Protein AF-A0A2N1U1K3-F1 (afdb_monomer_lite)

Secondary structure (DSSP, 8-state):
----EEETTEEEPPP--SSHHHHHHHHHHTHHHHH-TTEEEEESTTT-SS--BTTB--SEEEEE-SSSSS-EEEEE----TTS-IIIIIHHHHHHHHHHHHHSTT-------

Structure (mmCIF, N/CA/C/O backbone):
data_AF-A0A2N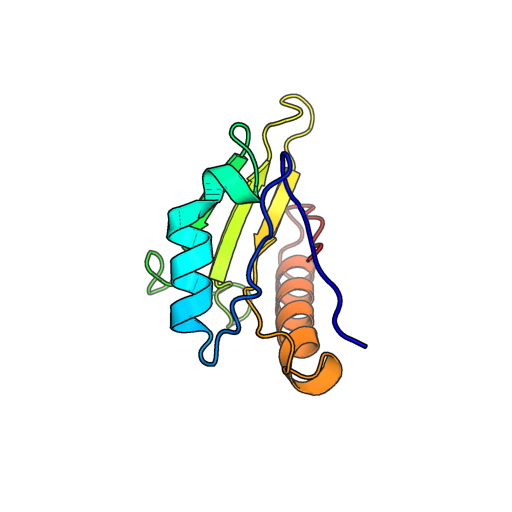1U1K3-F1
#
_entry.id   AF-A0A2N1U1K3-F1
#
loop_
_atom_site.group_PDB
_atom_site.id
_atom_site.type_symbol
_atom_site.label_atom_id
_atom_site.label_alt_id
_atom_site.label_comp_id
_atom_site.label_asym_id
_atom_site.label_entity_id
_atom_site.label_seq_id
_atom_site.pdbx_PDB_ins_code
_atom_site.Cartn_x
_atom_site.Cartn_y
_atom_site.Cartn_z
_atom_site.occupancy
_atom_site.B_iso_or_equiv
_atom_site.auth_seq_id
_atom_site.auth_comp_id
_atom_site.auth_asym_id
_atom_site.auth_atom_id
_atom_site.pdbx_PDB_model_num
ATOM 1 N N . MET A 1 1 ? -12.907 16.071 20.715 1.00 50.81 1 MET A N 1
ATOM 2 C CA . MET A 1 1 ? -13.617 16.637 19.550 1.00 50.81 1 MET A CA 1
ATOM 3 C C . MET A 1 1 ? -13.860 15.475 18.605 1.00 50.81 1 MET A C 1
ATOM 5 O O . MET A 1 1 ? -12.886 14.847 18.217 1.00 50.81 1 MET A O 1
ATOM 9 N N . THR A 1 2 ? -15.111 15.096 18.350 1.00 62.06 2 THR A N 1
ATOM 10 C CA . THR A 1 2 ? -15.419 13.922 17.517 1.00 62.06 2 THR A CA 1
ATOM 11 C C . THR A 1 2 ? -15.549 14.385 16.073 1.00 62.06 2 THR A C 1
ATOM 13 O O . THR A 1 2 ? -16.468 15.137 15.754 1.00 62.06 2 THR A O 1
ATOM 16 N N . ILE A 1 3 ? -14.608 13.997 15.214 1.00 75.56 3 ILE A N 1
ATOM 17 C CA . ILE A 1 3 ? -14.691 14.276 13.777 1.00 75.56 3 ILE A CA 1
ATOM 18 C C . ILE A 1 3 ? -15.732 13.318 13.195 1.00 75.56 3 ILE A C 1
ATOM 20 O O . ILE A 1 3 ? -15.660 12.115 13.423 1.00 75.56 3 ILE A O 1
ATOM 24 N N . SER A 1 4 ? -16.724 13.857 12.490 1.00 84.69 4 SER A N 1
ATOM 25 C CA . SER A 1 4 ? -17.727 13.067 11.770 1.00 84.69 4 SER A CA 1
ATOM 26 C C . SER A 1 4 ? -17.509 13.244 10.277 1.00 84.69 4 SER A C 1
ATOM 28 O O . SER A 1 4 ? -17.496 14.374 9.790 1.00 84.69 4 SER A O 1
ATOM 30 N N . ILE A 1 5 ? -17.339 12.134 9.565 1.00 87.56 5 ILE A N 1
ATOM 31 C CA . ILE A 1 5 ? -17.193 12.114 8.109 1.00 87.56 5 ILE A CA 1
ATOM 32 C C . ILE A 1 5 ? -18.547 11.730 7.516 1.00 87.56 5 ILE A C 1
ATOM 34 O O . ILE A 1 5 ? -19.188 10.798 7.998 1.00 87.56 5 ILE A O 1
ATOM 38 N N . PHE A 1 6 ? -18.991 12.458 6.492 1.00 90.06 6 PHE A N 1
ATOM 39 C CA . PHE A 1 6 ? -20.211 12.147 5.752 1.00 90.06 6 PHE A CA 1
ATOM 40 C C . PHE A 1 6 ? -19.883 11.924 4.279 1.00 90.06 6 PHE A C 1
ATOM 42 O O . PHE A 1 6 ? -19.206 12.747 3.666 1.00 90.06 6 PHE A O 1
ATOM 49 N N . LEU A 1 7 ? -20.399 10.842 3.708 1.00 87.06 7 LEU A N 1
ATOM 50 C CA . LEU A 1 7 ? -20.203 10.458 2.313 1.00 87.06 7 LEU A CA 1
ATOM 51 C C . LEU A 1 7 ? -21.587 10.237 1.701 1.00 87.06 7 LEU A C 1
ATOM 53 O O . LEU A 1 7 ? -22.385 9.458 2.218 1.00 87.06 7 LEU A O 1
ATOM 57 N N . ASN A 1 8 ? -21.925 11.007 0.663 1.00 91.25 8 ASN A N 1
ATOM 58 C CA . ASN A 1 8 ? -23.264 11.027 0.049 1.00 91.25 8 ASN A CA 1
ATOM 59 C C . ASN A 1 8 ? -24.416 11.238 1.057 1.00 91.25 8 ASN A C 1
ATOM 61 O O . ASN A 1 8 ? -25.490 10.655 0.932 1.00 91.25 8 ASN A O 1
ATOM 65 N N . GLY A 1 9 ? -24.184 12.060 2.086 1.00 89.75 9 GLY A N 1
ATOM 66 C CA . GLY A 1 9 ? -25.164 12.339 3.142 1.00 89.75 9 GLY A CA 1
ATOM 67 C C . GLY A 1 9 ? -25.289 11.248 4.213 1.00 89.75 9 GLY A C 1
ATOM 68 O O . GLY A 1 9 ? -26.056 11.422 5.157 1.00 89.75 9 GLY A O 1
ATOM 69 N N . GLN A 1 10 ? -24.525 10.157 4.116 1.00 89.81 10 GLN A N 1
ATOM 70 C CA . GLN A 1 10 ? -24.468 9.103 5.128 1.00 89.81 10 GLN A CA 1
ATOM 71 C C . GLN A 1 10 ? -23.257 9.294 6.038 1.00 89.81 10 GLN A C 1
ATOM 73 O O . GLN A 1 10 ? -22.171 9.622 5.570 1.00 89.81 10 GLN A O 1
ATO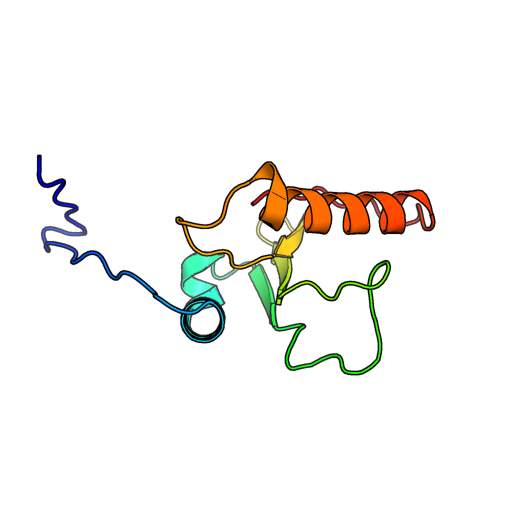M 78 N N . ASN A 1 11 ? -23.440 9.104 7.344 1.00 90.06 11 ASN A N 1
ATOM 79 C CA . ASN A 1 11 ? -22.348 9.181 8.310 1.00 90.06 11 ASN A CA 1
ATOM 80 C C . ASN A 1 11 ? -21.453 7.938 8.195 1.00 90.06 11 ASN A C 1
ATOM 82 O O . ASN A 1 11 ? -21.948 6.812 8.228 1.00 90.06 11 ASN A O 1
ATOM 86 N N . CYS A 1 12 ? -20.147 8.149 8.085 1.00 89.81 12 CYS A N 1
ATOM 87 C CA . CYS A 1 12 ? -19.155 7.087 8.068 1.00 89.81 12 CYS A CA 1
ATOM 88 C C . CYS A 1 12 ? -18.677 6.789 9.487 1.00 89.81 12 CYS A C 1
ATOM 90 O O . CYS A 1 12 ? -18.272 7.688 10.226 1.00 89.81 12 CYS A O 1
ATOM 92 N N . GLN A 1 13 ? -18.653 5.506 9.835 1.00 86.75 13 GLN A N 1
ATOM 93 C CA . GLN A 1 13 ? -18.036 5.043 11.069 1.00 86.75 13 GLN A CA 1
ATOM 94 C C . GLN A 1 13 ? -16.548 4.794 10.845 1.00 86.75 13 GLN A C 1
ATOM 96 O O . GLN A 1 13 ? -16.155 4.140 9.880 1.00 86.75 13 GLN A O 1
ATOM 101 N N . GLN A 1 14 ? -15.722 5.302 11.757 1.00 84.94 14 GLN A N 1
ATOM 102 C CA . GLN A 1 14 ? -14.307 4.967 11.771 1.00 84.94 14 GLN A CA 1
ATOM 103 C C . GLN A 1 14 ? -14.139 3.503 12.184 1.00 84.94 14 GLN A C 1
ATOM 105 O O . GLN A 1 14 ? -14.633 3.086 13.233 1.00 84.94 14 GLN A O 1
ATOM 110 N N . VAL A 1 15 ? -13.397 2.746 11.381 1.00 87.44 15 VAL A N 1
ATOM 111 C CA . VAL A 1 15 ? -12.947 1.396 11.721 1.00 87.44 15 VAL A CA 1
ATOM 112 C C . VAL A 1 15 ? -11.489 1.485 12.157 1.00 87.44 15 VAL A C 1
ATOM 114 O O . VAL A 1 15 ? -10.670 2.085 11.465 1.00 87.44 15 VAL A O 1
ATOM 117 N N . ILE A 1 16 ? -11.173 0.919 13.321 1.00 88.62 16 ILE A N 1
ATOM 118 C CA . ILE A 1 16 ? -9.806 0.849 13.845 1.00 88.62 16 ILE A CA 1
ATOM 119 C C . ILE A 1 16 ? -9.364 -0.611 13.804 1.00 88.62 16 ILE A C 1
ATOM 121 O O . ILE A 1 16 ? -10.001 -1.473 14.411 1.00 88.62 16 ILE A O 1
ATOM 125 N N . TYR A 1 17 ? -8.265 -0.874 13.103 1.00 91.56 17 TYR A N 1
ATOM 126 C CA . TYR A 1 17 ? -7.637 -2.188 13.050 1.00 91.56 17 TYR A CA 1
ATOM 127 C C . TYR A 1 17 ? -6.586 -2.320 14.156 1.00 91.56 17 TYR A C 1
ATOM 129 O O . TYR A 1 17 ? -5.829 -1.391 14.421 1.00 91.56 17 TYR A O 1
ATOM 137 N N . ASN A 1 18 ? -6.553 -3.486 14.808 1.00 90.38 18 ASN A N 1
ATOM 138 C CA . ASN A 1 18 ? -5.586 -3.803 15.870 1.00 90.38 18 ASN A CA 1
ATOM 139 C C . ASN A 1 18 ? -4.436 -4.702 15.388 1.00 90.38 18 ASN A C 1
ATOM 141 O O . ASN A 1 18 ? -3.508 -4.957 16.148 1.00 90.38 18 ASN A O 1
ATOM 145 N N . LYS A 1 19 ? -4.547 -5.257 14.176 1.00 91.94 19 LYS A N 1
ATOM 146 C CA . LYS A 1 19 ? -3.577 -6.174 13.571 1.00 91.94 19 LYS A CA 1
ATOM 147 C C . LYS A 1 19 ? -3.415 -5.832 12.098 1.00 91.94 19 LYS A C 1
ATOM 149 O O . LYS A 1 19 ? -4.429 -5.588 11.442 1.00 91.94 19 LYS A O 1
ATOM 154 N N . GLU A 1 20 ? -2.181 -5.887 11.616 1.00 89.75 20 GLU A N 1
ATOM 155 C CA . GLU A 1 20 ? -1.833 -5.635 10.214 1.00 89.75 20 GLU A CA 1
ATOM 156 C C . GLU A 1 20 ? -2.484 -6.650 9.286 1.00 89.75 20 GLU A C 1
ATOM 158 O O . GLU A 1 20 ? -3.234 -6.225 8.423 1.00 89.75 20 GLU A O 1
ATOM 163 N N . ASP A 1 21 ? -2.406 -7.956 9.568 1.00 91.50 21 ASP A N 1
ATOM 164 C CA . ASP A 1 21 ? -3.042 -8.995 8.736 1.00 91.50 21 ASP A CA 1
ATOM 165 C C . ASP A 1 21 ? -4.527 -8.717 8.410 1.00 91.50 21 ASP A C 1
ATOM 167 O O . ASP A 1 21 ? -5.021 -9.007 7.320 1.00 91.50 21 ASP A O 1
ATOM 171 N N . ALA A 1 22 ? -5.278 -8.162 9.371 1.00 92.62 22 ALA A N 1
ATOM 172 C CA . ALA A 1 22 ? -6.687 -7.830 9.166 1.00 92.62 22 ALA A CA 1
ATOM 173 C C . ALA A 1 22 ? -6.865 -6.590 8.278 1.00 92.62 22 ALA A C 1
ATOM 175 O O . ALA A 1 22 ? -7.834 -6.512 7.521 1.00 92.62 22 ALA A O 1
ATOM 176 N N . PHE A 1 23 ? -5.951 -5.627 8.387 1.00 94.00 23 PHE A N 1
ATOM 177 C CA . PHE A 1 23 ? -5.950 -4.420 7.576 1.00 94.00 23 PHE A CA 1
ATOM 178 C C . PHE A 1 23 ? -5.426 -4.691 6.159 1.00 94.00 23 PHE A C 1
ATOM 180 O O . PHE A 1 23 ? -6.075 -4.295 5.196 1.00 94.00 23 PHE A O 1
ATOM 187 N N . GLU A 1 24 ? -4.348 -5.462 6.023 1.00 93.25 24 GLU A N 1
ATOM 188 C CA . GLU A 1 24 ? -3.837 -6.002 4.759 1.00 93.25 24 GLU A CA 1
ATOM 189 C C . GLU A 1 24 ? -4.945 -6.723 3.995 1.00 93.25 24 GLU A C 1
ATOM 191 O O . GLU A 1 24 ? -5.238 -6.384 2.848 1.00 93.25 24 GLU A O 1
ATOM 196 N N . LYS A 1 25 ? -5.652 -7.649 4.656 1.00 93.75 25 LYS A N 1
ATOM 197 C CA . LYS A 1 25 ? -6.780 -8.349 4.039 1.00 93.75 25 LYS A CA 1
ATOM 198 C C . LYS A 1 25 ? -7.863 -7.385 3.545 1.00 93.75 25 LYS A C 1
ATOM 200 O O . LYS A 1 25 ? -8.403 -7.585 2.460 1.00 93.75 25 LYS A O 1
ATOM 205 N N . PHE A 1 26 ? -8.186 -6.350 4.321 1.00 95.12 26 PHE A N 1
ATOM 206 C CA . PHE A 1 26 ? -9.142 -5.330 3.893 1.00 95.12 26 PHE A CA 1
ATOM 207 C C . PHE A 1 26 ? -8.656 -4.581 2.644 1.00 95.12 26 PHE A C 1
ATOM 209 O O . PHE A 1 26 ? -9.457 -4.361 1.735 1.00 95.12 26 PHE A O 1
ATOM 216 N N . VAL A 1 27 ? -7.370 -4.224 2.572 1.00 95.00 27 VAL A N 1
ATOM 217 C CA . VAL A 1 27 ? -6.782 -3.569 1.394 1.00 95.00 27 VAL A CA 1
ATOM 218 C C . VAL A 1 27 ? -6.863 -4.479 0.172 1.00 95.00 27 VAL A C 1
ATOM 220 O O . VAL A 1 27 ? -7.347 -4.037 -0.866 1.00 95.00 27 VAL A O 1
ATOM 223 N N . VAL A 1 28 ? -6.487 -5.755 0.301 1.00 94.69 28 VAL A N 1
ATOM 224 C CA . VAL A 1 28 ? -6.569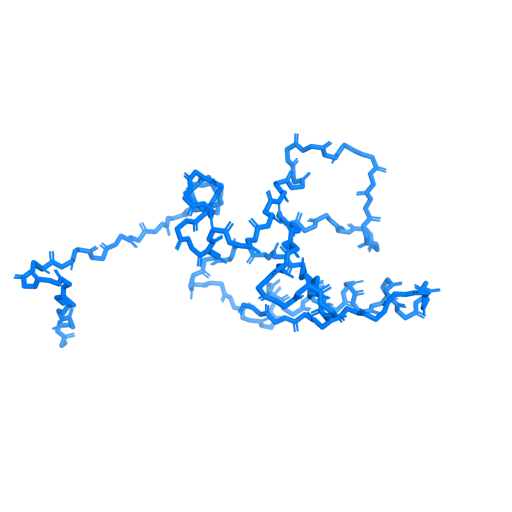 -6.749 -0.784 1.00 94.69 28 VAL A CA 1
ATOM 225 C C . VAL A 1 28 ? -8.008 -6.899 -1.285 1.00 94.69 28 VAL A C 1
ATOM 227 O O . VAL A 1 28 ? -8.260 -6.792 -2.485 1.00 94.69 28 VAL A O 1
ATOM 230 N N . ASP A 1 29 ? -8.963 -7.100 -0.373 1.00 95.75 29 ASP A N 1
ATOM 231 C CA . ASP A 1 29 ? -10.374 -7.328 -0.711 1.00 95.75 29 ASP A CA 1
ATOM 232 C C . ASP A 1 29 ? -11.031 -6.098 -1.375 1.00 95.75 29 ASP A C 1
ATOM 234 O O . ASP A 1 29 ? -12.047 -6.238 -2.056 1.00 95.75 29 ASP A O 1
ATOM 238 N N . ASN A 1 30 ? -10.468 -4.897 -1.189 1.00 96.00 30 ASN A N 1
ATOM 239 C CA . ASN A 1 30 ? -11.015 -3.630 -1.689 1.00 96.00 30 ASN A CA 1
ATOM 240 C C . ASN A 1 30 ? -10.049 -2.881 -2.623 1.00 96.00 30 ASN A C 1
ATOM 242 O O . ASN A 1 30 ? -10.239 -1.688 -2.872 1.00 96.00 30 ASN A O 1
ATOM 246 N N . ALA A 1 31 ? -9.028 -3.558 -3.154 1.00 95.00 31 ALA A N 1
ATOM 247 C CA . ALA A 1 31 ? -7.919 -2.920 -3.860 1.00 95.00 31 ALA A CA 1
ATOM 248 C C . ALA A 1 31 ? -8.374 -2.057 -5.048 1.00 95.00 31 ALA A C 1
ATOM 250 O O . ALA A 1 31 ? -7.896 -0.940 -5.215 1.00 95.00 31 ALA A O 1
ATOM 251 N N . GLU A 1 32 ? -9.355 -2.520 -5.828 1.00 94.44 32 GLU A N 1
ATOM 252 C CA . GLU A 1 32 ? -9.915 -1.763 -6.958 1.00 94.44 32 GLU A CA 1
ATOM 253 C C . GLU A 1 32 ? -10.591 -0.455 -6.510 1.00 94.44 32 GLU A C 1
ATOM 255 O O . GLU A 1 32 ? -10.498 0.566 -7.185 1.00 94.44 32 GLU A O 1
ATOM 260 N N . THR A 1 33 ? -11.243 -0.456 -5.343 1.00 94.19 33 THR A N 1
ATOM 261 C CA . THR A 1 33 ? -11.876 0.753 -4.789 1.00 94.19 33 THR A CA 1
ATOM 262 C C . THR A 1 33 ? -10.837 1.727 -4.238 1.00 94.19 33 THR A C 1
ATOM 264 O O . THR A 1 33 ? -11.006 2.936 -4.368 1.00 94.19 33 THR A O 1
ATOM 267 N N . ILE A 1 34 ? -9.770 1.209 -3.624 1.00 94.88 34 ILE A N 1
ATOM 268 C CA . ILE A 1 34 ? -8.718 2.014 -2.992 1.00 94.88 34 ILE A CA 1
ATOM 269 C C . ILE A 1 34 ? -7.801 2.641 -4.048 1.00 94.88 34 ILE A C 1
ATOM 271 O O . ILE A 1 34 ? -7.539 3.840 -3.999 1.00 94.88 34 ILE A O 1
ATOM 275 N N . PHE A 1 35 ? -7.333 1.842 -5.008 1.00 95.06 35 PHE A N 1
ATOM 276 C CA . PHE A 1 35 ? -6.327 2.249 -5.994 1.00 95.06 35 PHE A CA 1
ATOM 277 C C . PHE A 1 35 ? -6.911 2.598 -7.369 1.00 95.06 35 PHE A C 1
ATOM 279 O O . PHE A 1 35 ? -6.183 3.041 -8.259 1.00 95.06 35 PHE A O 1
ATOM 286 N N . GLY A 1 36 ? -8.218 2.412 -7.551 1.00 94.25 36 GLY A N 1
ATOM 287 C CA . GLY A 1 36 ? -8.930 2.686 -8.792 1.00 94.25 36 GLY A CA 1
ATOM 288 C C . GLY A 1 36 ? -8.941 1.515 -9.778 1.00 94.25 36 GLY A C 1
ATOM 289 O O . GLY A 1 36 ? -8.104 0.615 -9.751 1.00 94.25 36 GLY A O 1
ATOM 290 N N . THR A 1 37 ? -9.896 1.566 -10.706 1.00 95.62 37 THR A N 1
ATOM 291 C CA . THR A 1 37 ? -10.142 0.522 -11.719 1.00 95.62 37 THR A CA 1
ATOM 292 C C . THR A 1 37 ? -9.041 0.407 -12.769 1.00 95.62 37 THR A C 1
ATOM 294 O O . THR A 1 37 ? -8.939 -0.606 -13.454 1.00 95.62 37 THR A O 1
ATOM 297 N N . ASN A 1 38 ? -8.229 1.454 -12.920 1.00 96.44 38 ASN A N 1
ATOM 298 C CA . ASN A 1 38 ? -7.129 1.503 -13.881 1.00 96.44 38 ASN A CA 1
ATOM 299 C C . ASN A 1 38 ? -5.806 1.070 -13.241 1.00 96.44 38 ASN A C 1
ATOM 301 O O . ASN A 1 38 ? -4.746 1.420 -13.744 1.00 96.44 38 ASN A O 1
ATOM 305 N N . SER A 1 39 ? -5.860 0.325 -12.141 1.00 95.75 39 SER A N 1
ATOM 306 C CA . SER A 1 39 ? -4.681 -0.136 -11.423 1.00 95.75 39 SER A CA 1
ATOM 307 C C . SER A 1 39 ? -4.731 -1.648 -11.229 1.00 95.75 39 SER A C 1
ATOM 309 O O . SER A 1 39 ? -5.791 -2.234 -11.021 1.00 95.75 39 SER A O 1
ATOM 311 N N . ILE A 1 40 ? -3.568 -2.293 -11.278 1.00 95.12 40 ILE A N 1
ATOM 312 C CA . ILE A 1 40 ? -3.406 -3.715 -10.980 1.00 95.12 40 ILE A CA 1
ATOM 313 C C . ILE A 1 40 ? -2.659 -3.820 -9.658 1.00 95.12 40 ILE A C 1
ATOM 315 O O . ILE A 1 40 ? -1.467 -3.522 -9.593 1.00 95.12 40 ILE A O 1
ATOM 3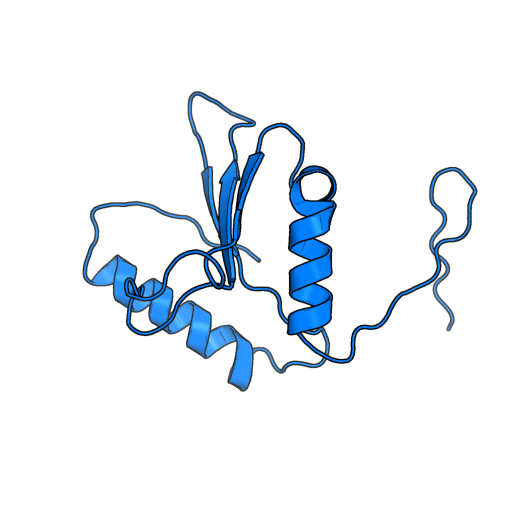19 N N . TYR A 1 41 ? -3.359 -4.252 -8.614 1.00 94.81 41 TYR A N 1
ATOM 320 C CA . TYR A 1 41 ? -2.758 -4.563 -7.323 1.00 94.81 41 TYR A CA 1
ATOM 321 C C . TYR A 1 41 ? -2.451 -6.058 -7.229 1.00 94.81 41 TYR A C 1
ATOM 323 O O . TYR A 1 41 ? -3.295 -6.904 -7.540 1.00 94.81 41 TYR A O 1
ATOM 331 N N . VAL A 1 42 ? -1.240 -6.389 -6.793 1.00 92.25 42 VAL A N 1
ATOM 332 C CA . VAL A 1 42 ? -0.795 -7.761 -6.575 1.00 92.25 42 VAL A CA 1
ATOM 333 C C . VAL A 1 42 ? -0.349 -7.913 -5.128 1.00 92.25 42 VAL A C 1
ATOM 335 O O . VAL A 1 42 ? 0.665 -7.356 -4.721 1.00 92.25 42 VAL A O 1
ATOM 338 N N . ASP A 1 43 ? -1.099 -8.718 -4.384 1.00 91.38 43 ASP A N 1
ATOM 339 C CA . ASP A 1 43 ? -0.740 -9.208 -3.054 1.00 91.38 43 ASP A CA 1
ATOM 340 C C . ASP A 1 43 ? 0.524 -10.079 -3.148 1.00 91.38 43 ASP A C 1
ATOM 342 O O . ASP A 1 43 ? 0.503 -11.165 -3.740 1.00 91.38 43 ASP A O 1
ATOM 346 N N . MET A 1 44 ? 1.645 -9.566 -2.639 1.00 85.44 44 MET A N 1
ATOM 347 C CA . MET A 1 44 ? 2.957 -10.209 -2.743 1.00 85.44 44 MET A CA 1
ATOM 348 C C . MET A 1 44 ? 3.174 -11.229 -1.632 1.00 85.44 44 MET A C 1
ATOM 350 O O . MET A 1 44 ? 3.676 -12.326 -1.901 1.00 85.44 44 MET A O 1
ATOM 354 N N . LYS A 1 45 ? 2.750 -10.893 -0.412 1.00 75.31 45 LYS A N 1
ATOM 355 C CA . LYS A 1 45 ? 2.942 -11.698 0.799 1.00 75.31 45 LYS A CA 1
ATOM 356 C C . LYS A 1 45 ? 2.326 -13.091 0.672 1.00 75.31 45 LYS A C 1
ATOM 358 O O . LYS A 1 45 ? 2.908 -14.068 1.138 1.00 75.31 45 LYS A O 1
ATOM 363 N N . HIS A 1 46 ? 1.201 -13.210 -0.035 1.00 66.81 46 HIS A N 1
ATOM 364 C CA . HIS A 1 46 ? 0.535 -14.494 -0.270 1.00 66.81 46 HIS A CA 1
ATOM 365 C C . HIS A 1 46 ? 0.936 -15.210 -1.571 1.00 66.81 46 HIS A C 1
ATOM 367 O O . HIS A 1 46 ? 0.515 -16.348 -1.790 1.00 66.81 46 HIS A O 1
ATOM 373 N N . LYS A 1 47 ? 1.722 -14.578 -2.455 1.00 62.97 47 LYS A N 1
ATOM 374 C CA . LYS A 1 47 ? 2.058 -15.129 -3.785 1.00 62.97 47 LYS A CA 1
ATOM 375 C C . LYS A 1 47 ? 3.534 -15.461 -3.981 1.00 62.97 47 LYS A C 1
ATOM 377 O O . LYS A 1 47 ? 3.853 -16.199 -4.914 1.00 62.97 47 LYS A O 1
ATOM 382 N N . ILE A 1 48 ? 4.431 -14.935 -3.149 1.00 62.06 48 ILE A N 1
ATOM 383 C CA . ILE A 1 48 ? 5.875 -15.083 -3.329 1.00 62.06 48 ILE A CA 1
ATOM 384 C C . ILE A 1 48 ? 6.509 -15.718 -2.088 1.00 62.06 48 ILE A C 1
ATOM 386 O O . ILE A 1 48 ? 6.718 -15.059 -1.080 1.00 62.06 48 ILE A O 1
ATOM 390 N N . GLU A 1 49 ? 6.888 -16.994 -2.189 1.00 54.88 49 GLU A N 1
ATOM 391 C CA . GLU A 1 49 ? 7.599 -17.696 -1.106 1.00 54.88 49 GLU A CA 1
ATOM 392 C C . GLU A 1 49 ? 9.130 -17.500 -1.164 1.00 54.88 49 GLU A C 1
ATOM 394 O O . GLU A 1 49 ? 9.801 -17.658 -0.151 1.00 54.88 49 GLU A O 1
ATOM 399 N N . ASN A 1 50 ? 9.702 -17.142 -2.329 1.00 54.06 50 ASN A N 1
ATOM 400 C CA . ASN A 1 50 ? 11.156 -17.240 -2.576 1.00 54.06 50 ASN A CA 1
ATOM 401 C C . ASN A 1 50 ? 11.832 -16.005 -3.210 1.00 54.06 50 ASN A C 1
ATOM 403 O O . ASN A 1 50 ? 13.033 -16.052 -3.481 1.00 54.06 50 ASN A O 1
ATOM 407 N N . SER A 1 51 ? 11.117 -14.902 -3.448 1.00 56.53 51 SER A N 1
ATOM 408 C CA . SER A 1 51 ? 11.702 -13.665 -4.003 1.00 56.53 51 SER A CA 1
ATOM 409 C C . SER A 1 51 ? 11.602 -12.544 -2.976 1.00 56.53 51 SER A C 1
ATOM 411 O O . SER A 1 51 ? 10.512 -12.048 -2.721 1.00 56.53 51 SER A O 1
ATOM 413 N N . SER A 1 52 ? 12.731 -12.139 -2.393 1.00 61.62 52 SER A N 1
ATOM 414 C CA . SER A 1 52 ? 12.805 -10.964 -1.518 1.00 61.62 52 SER A CA 1
ATOM 415 C C . SER A 1 52 ? 13.503 -9.804 -2.228 1.00 61.62 52 SER A C 1
ATOM 417 O O . SER A 1 52 ? 14.485 -9.992 -2.949 1.00 61.62 52 SER A O 1
ATOM 419 N N . LEU A 1 53 ? 12.992 -8.591 -2.023 1.00 63.09 53 LEU A N 1
ATOM 420 C CA . LEU A 1 53 ? 13.589 -7.345 -2.494 1.00 63.09 53 LEU A CA 1
ATOM 421 C C . LEU A 1 53 ? 14.494 -6.823 -1.375 1.00 63.09 53 LEU A C 1
ATOM 423 O O . LEU A 1 53 ? 14.041 -6.188 -0.429 1.00 63.09 53 LEU A O 1
ATOM 427 N N . GLY A 1 54 ? 15.781 -7.174 -1.419 1.00 61.66 54 GLY A N 1
ATOM 428 C CA . GLY A 1 54 ? 16.733 -6.740 -0.385 1.00 61.66 54 GLY A CA 1
ATOM 429 C C . GLY A 1 54 ? 16.482 -7.370 0.992 1.00 61.66 54 GLY A C 1
ATOM 430 O O . GLY A 1 54 ? 16.804 -6.770 2.014 1.00 61.66 54 GLY A O 1
ATOM 431 N N . GLY A 1 55 ? 15.905 -8.577 1.036 1.00 69.62 55 GLY A N 1
ATOM 432 C CA . GLY A 1 55 ? 15.622 -9.293 2.286 1.00 69.62 55 GLY A CA 1
ATOM 433 C C . GLY A 1 55 ? 14.292 -8.932 2.958 1.00 69.62 55 GLY A C 1
ATOM 434 O O . GLY A 1 55 ? 14.011 -9.460 4.031 1.00 69.62 55 GLY A O 1
ATOM 435 N N . THR A 1 56 ? 13.470 -8.087 2.331 1.00 74.31 56 THR A N 1
ATOM 436 C CA . THR A 1 56 ? 12.074 -7.829 2.717 1.00 74.31 56 THR A CA 1
ATOM 437 C C . THR A 1 56 ? 11.162 -8.082 1.511 1.00 74.31 56 THR A C 1
ATOM 439 O O . THR A 1 56 ? 11.567 -7.910 0.361 1.00 74.31 56 THR A O 1
ATOM 442 N N . ILE A 1 57 ? 9.953 -8.575 1.766 1.00 81.12 57 ILE A N 1
ATOM 443 C CA . ILE A 1 57 ? 8.886 -8.708 0.770 1.00 81.12 57 ILE A CA 1
ATOM 444 C C . ILE A 1 57 ? 7.870 -7.624 1.135 1.00 81.12 57 ILE A C 1
ATOM 446 O O . ILE A 1 57 ? 7.457 -7.630 2.292 1.00 81.12 57 ILE A O 1
ATOM 450 N N . PRO A 1 58 ? 7.521 -6.705 0.218 1.00 88.06 58 PRO A N 1
ATOM 451 C CA . PRO A 1 58 ? 6.464 -5.734 0.482 1.00 88.06 58 PRO A CA 1
ATOM 452 C C . PRO A 1 58 ? 5.125 -6.452 0.610 1.00 88.06 58 PRO A C 1
ATOM 454 O O . PRO A 1 58 ? 4.955 -7.526 0.025 1.00 88.06 58 PRO A O 1
ATOM 457 N N . ASP A 1 59 ? 4.150 -5.854 1.284 1.00 89.81 59 ASP A N 1
ATOM 458 C CA . ASP A 1 59 ? 2.803 -6.431 1.340 1.00 89.81 59 ASP A CA 1
ATOM 459 C C . ASP A 1 59 ? 2.180 -6.554 -0.062 1.00 89.81 59 ASP A C 1
ATOM 461 O O . ASP A 1 59 ? 1.571 -7.574 -0.410 1.00 89.81 59 ASP A O 1
ATOM 465 N N . GLY A 1 60 ? 2.399 -5.554 -0.923 1.00 91.44 60 GLY A N 1
ATOM 466 C CA . GLY A 1 60 ? 1.907 -5.577 -2.294 1.00 91.44 60 GLY A CA 1
ATOM 467 C C . GLY A 1 60 ? 2.716 -4.770 -3.301 1.00 91.44 60 GLY A C 1
ATOM 468 O O . GLY A 1 60 ? 3.611 -3.989 -2.982 1.00 91.44 60 GLY A O 1
ATOM 469 N N . VAL A 1 61 ? 2.361 -4.966 -4.566 1.00 91.69 61 VAL A N 1
ATOM 470 C CA . VAL A 1 61 ? 2.841 -4.181 -5.706 1.00 91.69 61 VAL A CA 1
ATOM 471 C C . VAL A 1 61 ? 1.638 -3.605 -6.435 1.00 91.69 61 VAL A C 1
ATOM 473 O O . VAL A 1 61 ? 0.658 -4.313 -6.668 1.00 91.69 61 VAL A O 1
ATOM 476 N N . LEU A 1 62 ? 1.725 -2.339 -6.834 1.00 94.56 62 LEU A N 1
ATOM 477 C CA . LEU A 1 62 ? 0.697 -1.664 -7.617 1.00 94.56 62 LEU A CA 1
ATOM 478 C C . LEU A 1 62 ? 1.270 -1.216 -8.959 1.00 94.56 62 LEU A C 1
ATOM 480 O O . LEU A 1 62 ? 2.309 -0.561 -9.011 1.00 94.56 62 LEU A O 1
ATOM 484 N N . ILE A 1 63 ? 0.566 -1.533 -10.041 1.00 94.88 63 ILE A N 1
ATOM 485 C CA . ILE A 1 63 ? 0.816 -0.971 -11.368 1.00 94.88 63 ILE A CA 1
ATOM 486 C C . ILE A 1 63 ? -0.354 -0.048 -11.688 1.00 94.88 63 ILE A C 1
ATOM 488 O O . ILE A 1 63 ? -1.464 -0.528 -11.912 1.00 94.88 63 ILE A O 1
ATOM 492 N N . ASN A 1 64 ? -0.118 1.259 -11.698 1.00 93.44 64 ASN A N 1
ATOM 493 C CA . ASN A 1 64 ? -1.112 2.244 -12.103 1.00 93.44 64 ASN A CA 1
ATOM 494 C C . ASN A 1 64 ? -1.027 2.457 -13.619 1.00 93.44 64 ASN A C 1
ATOM 496 O O . ASN A 1 64 ? 0.019 2.814 -14.159 1.00 93.44 64 ASN A O 1
ATOM 500 N N . LEU A 1 65 ? -2.147 2.226 -14.297 1.00 95.56 65 LEU A N 1
ATOM 501 C CA . LEU A 1 65 ? -2.314 2.320 -15.747 1.00 95.56 65 LEU A CA 1
ATOM 502 C C . LEU A 1 65 ? -3.269 3.460 -16.130 1.00 95.56 65 LEU A C 1
ATOM 504 O O . LEU A 1 65 ? -3.826 3.460 -17.228 1.00 95.56 65 LEU A O 1
ATOM 508 N N . ALA A 1 66 ? -3.495 4.425 -15.231 1.00 93.81 66 ALA A N 1
ATOM 509 C CA . ALA A 1 66 ? -4.301 5.606 -15.526 1.00 93.81 66 ALA A CA 1
ATOM 510 C C . ALA A 1 66 ? -3.725 6.438 -16.690 1.00 93.81 66 ALA A C 1
ATOM 512 O O . ALA A 1 66 ? -4.501 6.980 -17.479 1.00 93.81 66 ALA A O 1
ATOM 513 N N . ASP A 1 67 ? -2.395 6.488 -16.824 1.00 94.69 67 ASP A N 1
ATOM 514 C CA . ASP A 1 67 ? -1.685 6.938 -18.025 1.00 94.69 67 ASP A CA 1
ATOM 515 C C . ASP A 1 67 ? -0.941 5.746 -18.649 1.00 94.69 67 ASP A C 1
ATOM 517 O O . ASP A 1 67 ? 0.015 5.222 -18.081 1.00 94.69 67 ASP A O 1
ATOM 521 N N . LEU A 1 68 ? -1.392 5.299 -19.823 1.00 92.38 68 LEU A N 1
ATOM 522 C CA . LEU A 1 68 ? -0.800 4.154 -20.520 1.00 92.38 68 LEU A CA 1
ATOM 523 C C . LEU A 1 68 ? 0.555 4.472 -21.162 1.00 92.38 68 LEU A C 1
ATOM 525 O O . LEU A 1 68 ? 1.332 3.549 -21.405 1.00 92.38 68 LEU A O 1
ATOM 529 N N . GLU A 1 69 ? 0.843 5.746 -21.435 1.00 95.12 69 GLU A N 1
ATOM 530 C CA . GLU A 1 69 ? 2.132 6.162 -21.995 1.00 95.12 69 GLU A CA 1
ATOM 531 C C . GLU A 1 69 ? 3.205 6.245 -20.900 1.00 95.12 69 GLU A C 1
ATOM 533 O O . GLU A 1 69 ? 4.388 6.035 -21.171 1.00 95.12 69 GLU A O 1
ATOM 538 N N . ASN A 1 70 ? 2.790 6.506 -19.655 1.00 91.62 70 ASN A N 1
ATOM 539 C CA . ASN A 1 70 ? 3.664 6.610 -18.487 1.00 91.62 70 ASN A CA 1
ATOM 540 C C . ASN A 1 70 ? 3.104 5.795 -17.308 1.00 91.62 70 ASN A C 1
ATOM 542 O O . ASN A 1 70 ? 2.693 6.379 -16.304 1.00 91.62 70 ASN A O 1
ATOM 546 N N . PRO A 1 71 ? 3.074 4.454 -17.403 1.00 91.69 71 PRO A N 1
ATOM 547 C CA . PRO A 1 71 ? 2.580 3.626 -16.314 1.00 91.69 71 PRO A CA 1
ATOM 548 C C . PRO A 1 71 ? 3.466 3.787 -15.077 1.00 91.69 71 PRO A C 1
ATOM 550 O O . PRO A 1 71 ? 4.698 3.802 -15.169 1.00 91.69 71 PRO A O 1
ATOM 553 N N . GLU A 1 72 ? 2.838 3.865 -13.909 1.00 92.31 72 GLU A N 1
ATOM 554 C CA . GLU A 1 72 ? 3.538 4.025 -12.638 1.00 92.31 72 GLU A CA 1
ATOM 555 C C . GLU A 1 72 ? 3.573 2.689 -11.896 1.00 92.31 72 GLU A C 1
ATOM 557 O O . GLU A 1 72 ? 2.634 1.891 -11.939 1.00 92.31 72 GLU A O 1
ATOM 562 N N . PHE A 1 73 ? 4.679 2.437 -11.208 1.00 89.62 73 PHE A N 1
ATOM 563 C CA . PHE A 1 73 ? 4.871 1.243 -10.400 1.00 89.62 73 PHE A CA 1
ATOM 564 C C . PHE A 1 73 ? 5.132 1.666 -8.962 1.00 89.62 73 PHE A C 1
ATOM 566 O O . PHE A 1 73 ? 5.983 2.525 -8.729 1.00 89.62 73 PHE A O 1
ATOM 573 N N . TYR A 1 74 ? 4.462 1.016 -8.015 1.00 90.06 74 TYR A N 1
ATOM 574 C CA . TYR A 1 74 ? 4.607 1.274 -6.588 1.00 90.06 74 TYR A CA 1
ATOM 575 C C . TYR A 1 74 ? 4.826 -0.021 -5.813 1.00 90.06 74 TYR A C 1
ATOM 577 O O . TYR A 1 74 ? 4.264 -1.071 -6.134 1.00 90.06 74 TYR A O 1
ATOM 585 N N . LEU A 1 75 ? 5.618 0.090 -4.751 1.00 88.50 75 LEU A N 1
ATOM 586 C CA . LEU A 1 75 ? 5.625 -0.870 -3.655 1.00 88.50 75 LEU A CA 1
ATOM 587 C C . LEU A 1 75 ? 4.651 -0.369 -2.593 1.00 88.50 75 LEU A C 1
ATOM 589 O O . LEU A 1 75 ? 4.659 0.822 -2.282 1.00 88.50 75 LEU A O 1
ATOM 593 N N . VAL A 1 76 ? 3.825 -1.264 -2.065 1.00 91.06 76 VAL A N 1
ATOM 594 C CA . VAL A 1 76 ? 2.788 -0.942 -1.084 1.00 91.06 76 VAL A CA 1
ATOM 595 C C . VAL A 1 76 ? 3.105 -1.671 0.215 1.00 91.06 76 VAL A C 1
ATOM 597 O O . VAL A 1 76 ? 3.265 -2.889 0.191 1.00 91.06 76 VAL A O 1
ATOM 600 N N . GLU A 1 77 ? 3.141 -0.922 1.317 1.00 90.81 77 GLU A N 1
ATOM 601 C CA . GLU A 1 77 ? 3.203 -1.439 2.690 1.00 90.81 77 GLU A CA 1
ATOM 602 C C . GLU A 1 77 ? 1.960 -0.978 3.451 1.00 90.81 77 GLU A C 1
ATOM 604 O O . GLU A 1 77 ? 1.569 0.193 3.369 1.00 90.81 77 GLU A O 1
ATOM 609 N N . VAL A 1 78 ? 1.322 -1.892 4.177 1.00 91.44 78 VAL A N 1
ATOM 610 C CA . VAL A 1 78 ? 0.068 -1.646 4.891 1.00 91.44 78 VAL A CA 1
ATOM 611 C C . VAL A 1 78 ? 0.340 -1.590 6.390 1.00 91.44 78 VAL A C 1
ATOM 613 O O . VAL A 1 78 ? 0.276 -2.581 7.106 1.00 91.44 78 VAL A O 1
ATOM 616 N N . GLU A 1 79 ? 0.579 -0.381 6.886 1.00 91.06 79 GLU A N 1
ATOM 617 C CA . GLU A 1 79 ? 0.976 -0.143 8.277 1.00 91.06 79 GLU A CA 1
ATOM 618 C C . GLU A 1 79 ? -0.181 0.402 9.128 1.00 91.06 79 GLU A C 1
ATOM 620 O O . GLU A 1 79 ? -1.008 1.206 8.675 1.00 91.06 79 GLU A O 1
ATOM 625 N N . LEU A 1 80 ? -0.238 0.016 10.407 1.00 91.44 80 LEU A N 1
ATOM 626 C CA . LEU A 1 80 ? -1.202 0.596 11.345 1.00 91.44 80 LEU A CA 1
ATOM 627 C C . LEU A 1 80 ? -0.819 2.035 11.718 1.00 91.44 80 LEU A C 1
ATOM 629 O O . LEU A 1 80 ? 0.337 2.362 11.962 1.00 91.44 80 LEU A O 1
ATOM 633 N N . GLN A 1 81 ? -1.822 2.898 11.900 1.00 87.62 81 GLN A N 1
ATOM 634 C CA . GLN A 1 81 ? -1.625 4.311 12.275 1.00 87.62 81 GLN A CA 1
ATOM 635 C C . GLN A 1 81 ? -0.828 4.539 13.576 1.00 87.62 81 GLN A C 1
ATOM 637 O O . GLN A 1 81 ? -0.371 5.648 13.838 1.00 87.62 81 GLN A O 1
ATOM 642 N N . ASN A 1 82 ? -0.748 3.529 14.443 1.00 86.38 82 ASN A N 1
ATOM 643 C CA . ASN A 1 82 ? -0.047 3.598 15.721 1.00 86.38 82 ASN A CA 1
ATOM 644 C C . ASN A 1 82 ? 1.420 3.147 15.620 1.00 86.38 82 ASN A C 1
ATOM 646 O O . ASN A 1 82 ? 2.121 3.200 16.632 1.00 86.38 82 ASN A O 1
ATOM 650 N N . HIS A 1 83 ? 1.880 2.709 14.446 1.00 86.38 83 HIS A N 1
ATOM 651 C CA . HIS A 1 83 ? 3.274 2.366 14.213 1.00 86.38 83 HIS A CA 1
ATOM 652 C C . HIS A 1 83 ? 4.131 3.629 14.088 1.00 86.38 83 HIS A C 1
ATOM 654 O O . HIS A 1 83 ? 3.763 4.609 13.438 1.00 86.38 83 HIS A O 1
ATOM 660 N N . ASP A 1 84 ? 5.287 3.621 14.758 1.00 88.31 84 ASP A N 1
ATOM 661 C CA . ASP A 1 84 ? 6.230 4.736 14.695 1.00 88.31 84 ASP A CA 1
ATOM 662 C C . ASP A 1 84 ? 6.966 4.744 13.353 1.00 88.31 84 ASP A C 1
ATOM 664 O O . ASP A 1 84 ? 7.558 3.749 12.926 1.00 88.31 84 ASP A O 1
ATOM 668 N N . PHE A 1 85 ? 6.989 5.911 12.714 1.00 85.62 85 PHE A N 1
ATOM 669 C CA . PHE A 1 85 ? 7.601 6.063 11.402 1.00 85.62 85 PHE A CA 1
ATOM 670 C C . PHE A 1 85 ? 9.093 5.707 11.388 1.00 85.62 85 PHE A C 1
ATOM 672 O O . PHE A 1 85 ? 9.567 5.106 10.431 1.00 85.62 85 PHE A O 1
ATOM 679 N N . ARG A 1 86 ? 9.865 6.071 12.419 1.00 83.75 86 ARG A N 1
ATOM 680 C CA . ARG A 1 86 ? 11.322 5.873 12.412 1.00 83.75 86 ARG A CA 1
ATOM 681 C C . ARG A 1 86 ? 11.718 4.445 12.740 1.00 83.75 86 ARG A C 1
ATOM 683 O O . ARG A 1 86 ? 12.685 3.959 12.163 1.00 83.75 86 ARG A O 1
ATOM 690 N N . SER A 1 87 ? 11.038 3.805 13.687 1.00 85.19 87 SER A N 1
ATOM 691 C CA . SER A 1 87 ? 11.417 2.460 14.125 1.00 85.19 87 SER A CA 1
ATOM 692 C C . SER A 1 87 ? 10.739 1.341 13.342 1.00 85.19 87 SER A C 1
ATOM 694 O O . SER A 1 87 ? 11.288 0.242 13.332 1.00 85.19 87 SER A O 1
ATOM 696 N N . HIS A 1 88 ? 9.600 1.596 12.688 1.00 80.75 88 HIS A N 1
ATOM 697 C CA . HIS A 1 88 ? 8.861 0.570 11.940 1.00 80.75 88 HIS A CA 1
ATOM 698 C C . HIS A 1 88 ? 8.819 0.816 10.430 1.00 80.75 88 HIS A C 1
ATOM 700 O O . HIS A 1 88 ? 9.198 -0.071 9.669 1.00 80.75 88 HIS A O 1
ATOM 706 N N . ILE A 1 89 ? 8.444 2.020 9.991 1.00 84.19 89 ILE A N 1
ATOM 707 C CA . ILE A 1 89 ? 8.194 2.297 8.564 1.00 84.19 89 ILE A CA 1
ATOM 708 C C . ILE A 1 89 ? 9.507 2.550 7.803 1.00 84.19 89 ILE A C 1
ATOM 710 O O . ILE A 1 89 ? 9.794 1.928 6.781 1.00 84.19 89 ILE A O 1
ATOM 714 N N . TYR A 1 90 ? 10.353 3.443 8.321 1.00 87.12 90 TYR A N 1
ATOM 715 C CA . TYR A 1 90 ? 11.596 3.863 7.671 1.00 87.12 90 TYR A CA 1
ATOM 716 C C . TYR A 1 90 ? 12.558 2.701 7.361 1.00 87.12 90 TYR A C 1
ATOM 718 O O . TYR A 1 90 ? 13.063 2.659 6.240 1.00 87.12 90 TYR A O 1
ATOM 726 N N . PRO A 1 91 ? 12.801 1.727 8.265 1.00 87.50 91 PRO A N 1
ATOM 727 C CA . PRO A 1 91 ? 13.696 0.608 7.970 1.00 87.50 91 PRO A CA 1
ATOM 728 C C . PRO A 1 91 ? 13.232 -0.270 6.801 1.00 87.50 91 PRO A C 1
ATOM 730 O O . PRO A 1 91 ? 14.066 -0.905 6.159 1.00 87.50 91 PRO A O 1
ATOM 733 N N . GLN A 1 92 ? 11.927 -0.337 6.526 1.00 82.38 92 GLN A N 1
ATOM 734 C CA . GLN A 1 92 ? 11.394 -1.084 5.383 1.00 82.38 92 GLN A CA 1
ATOM 735 C C . GLN A 1 92 ? 11.669 -0.333 4.079 1.00 82.38 92 GLN A C 1
ATOM 737 O O . GLN A 1 92 ? 12.253 -0.890 3.151 1.00 82.38 92 GLN A O 1
ATOM 742 N N . ILE A 1 93 ? 11.373 0.969 4.065 1.00 84.69 93 ILE A N 1
ATOM 743 C CA . ILE A 1 93 ? 11.665 1.862 2.938 1.00 84.69 93 ILE A CA 1
ATOM 744 C C . ILE A 1 93 ? 13.168 1.863 2.598 1.00 84.69 93 ILE A C 1
ATOM 746 O O . ILE A 1 93 ? 13.542 1.765 1.428 1.00 84.69 93 ILE A O 1
ATOM 750 N N . ASP A 1 94 ? 14.038 1.931 3.610 1.00 86.00 94 ASP A N 1
ATOM 751 C CA . ASP A 1 94 ? 15.498 1.954 3.443 1.00 86.00 94 ASP A CA 1
ATOM 752 C C . ASP A 1 94 ? 16.018 0.687 2.737 1.00 86.00 94 ASP A C 1
ATOM 754 O O . ASP A 1 94 ? 16.810 0.772 1.797 1.00 86.00 94 ASP A O 1
ATOM 758 N N . LYS A 1 95 ? 15.485 -0.493 3.090 1.00 83.06 95 LYS A N 1
ATOM 759 C CA . LYS A 1 95 ? 15.823 -1.761 2.417 1.00 83.06 95 LYS A CA 1
ATOM 760 C C . LYS A 1 95 ? 15.434 -1.767 0.941 1.00 83.06 95 LYS A C 1
ATOM 762 O O . LYS A 1 95 ? 16.189 -2.288 0.117 1.00 83.06 95 LYS A O 1
ATOM 767 N N . PHE A 1 96 ? 14.288 -1.184 0.588 1.00 81.56 96 PHE A N 1
ATOM 768 C CA . PHE A 1 96 ? 13.897 -1.062 -0.816 1.00 81.56 96 PHE A CA 1
ATOM 769 C C . PHE A 1 96 ? 14.828 -0.124 -1.577 1.00 81.56 96 PHE A C 1
ATOM 771 O O . PHE A 1 96 ? 15.278 -0.474 -2.671 1.00 81.56 96 PHE A O 1
ATOM 778 N N . PHE A 1 97 ? 15.182 1.029 -1.000 1.00 83.19 97 PHE A N 1
ATOM 779 C CA . PHE A 1 97 ? 16.151 1.934 -1.621 1.00 83.19 97 PHE A CA 1
ATOM 780 C C . PHE A 1 97 ? 17.504 1.264 -1.843 1.00 83.19 97 PHE A C 1
ATOM 782 O O . PHE A 1 97 ? 18.091 1.412 -2.918 1.00 83.19 97 PHE A O 1
ATOM 789 N N . ASP A 1 98 ? 17.983 0.501 -0.865 1.00 82.12 98 ASP A N 1
ATOM 790 C CA . ASP A 1 98 ? 19.218 -0.265 -0.985 1.00 82.12 98 ASP A CA 1
ATOM 791 C C . ASP A 1 98 ? 19.139 -1.292 -2.118 1.00 82.12 98 ASP A C 1
ATOM 793 O O . ASP A 1 98 ? 20.032 -1.330 -2.969 1.00 82.12 98 ASP A O 1
ATOM 797 N N . PHE A 1 99 ? 18.046 -2.056 -2.206 1.00 78.56 99 PHE A N 1
ATOM 798 C CA . PHE A 1 99 ? 17.825 -3.003 -3.298 1.00 78.56 99 PHE A CA 1
ATOM 799 C C . PHE A 1 99 ? 17.874 -2.323 -4.675 1.00 78.56 99 PHE A C 1
ATOM 801 O O . PHE A 1 99 ? 18.623 -2.759 -5.554 1.00 78.56 99 PHE A O 1
ATOM 808 N N . PHE A 1 100 ? 17.131 -1.231 -4.871 1.00 74.56 100 PHE A N 1
ATOM 809 C CA . PHE A 1 100 ? 17.095 -0.538 -6.163 1.00 74.56 100 PHE A CA 1
ATOM 810 C C . PHE A 1 100 ? 18.419 0.142 -6.509 1.00 74.56 100 PHE A C 1
ATOM 812 O O . PHE A 1 100 ? 18.816 0.159 -7.674 1.00 74.56 100 PHE A O 1
ATOM 819 N N . ARG A 1 101 ? 19.150 0.650 -5.510 1.00 78.81 101 ARG A N 1
ATOM 820 C CA . ARG A 1 101 ? 20.493 1.204 -5.717 1.00 78.81 101 ARG A CA 1
ATOM 821 C C . ARG A 1 101 ? 21.481 0.129 -6.169 1.00 78.81 101 ARG A C 1
ATOM 823 O O . ARG A 1 101 ? 22.342 0.409 -7.001 1.00 78.81 101 ARG A O 1
ATOM 830 N N . THR A 1 102 ? 21.360 -1.092 -5.650 1.00 71.62 102 THR A N 1
ATOM 831 C CA . THR A 1 102 ? 22.193 -2.235 -6.050 1.00 71.62 102 THR A CA 1
ATOM 832 C C . THR A 1 102 ? 21.799 -2.807 -7.419 1.00 71.62 102 THR A C 1
ATOM 834 O O . THR A 1 102 ? 22.677 -3.263 -8.153 1.00 71.62 102 THR A O 1
ATOM 837 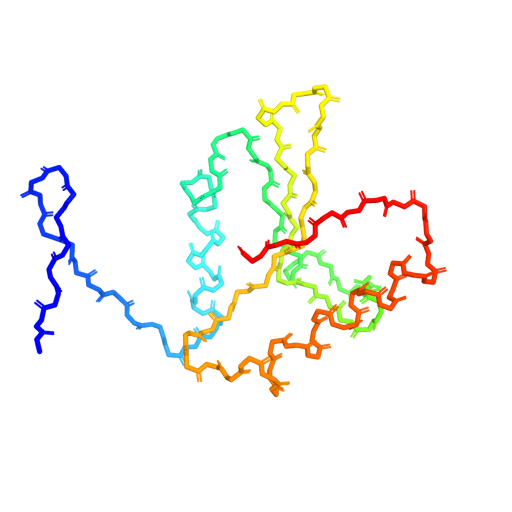N N . TYR A 1 103 ? 20.522 -2.729 -7.809 1.00 67.88 103 TYR A N 1
ATOM 838 C CA . TYR A 1 103 ? 20.005 -3.230 -9.092 1.00 67.88 103 TYR A CA 1
ATOM 839 C C . TYR A 1 103 ? 19.313 -2.120 -9.918 1.00 67.88 103 TYR A C 1
ATOM 841 O O . TYR A 1 103 ? 18.103 -2.176 -10.141 1.00 67.88 103 TYR A O 1
ATOM 849 N N . PRO A 1 104 ? 20.061 -1.126 -10.437 1.00 55.88 104 PRO A N 1
ATOM 850 C CA . PRO A 1 104 ? 19.533 0.155 -10.937 1.00 55.88 104 PRO A CA 1
ATOM 851 C C . PRO A 1 104 ? 18.791 0.105 -12.288 1.00 55.88 104 PRO A C 1
ATOM 853 O O . PRO A 1 104 ? 18.717 1.111 -12.989 1.00 55.88 104 PRO A O 1
ATOM 856 N N . LYS A 1 105 ? 18.247 -1.042 -12.711 1.00 52.00 105 LYS A N 1
ATOM 857 C CA . LYS A 1 105 ? 17.590 -1.164 -14.026 1.00 52.00 105 LYS A CA 1
ATOM 858 C C . LYS A 1 105 ? 16.134 -0.690 -14.074 1.00 52.00 105 LYS A C 1
ATOM 860 O O . LYS A 1 105 ? 15.573 -0.673 -15.166 1.00 52.00 105 LYS A O 1
ATOM 865 N N . THR A 1 106 ? 15.545 -0.263 -12.958 1.00 46.88 106 THR A N 1
ATOM 866 C CA . THR A 1 106 ? 14.131 0.134 -12.922 1.00 46.88 106 THR A CA 1
ATOM 867 C C . THR A 1 106 ? 13.954 1.385 -12.068 1.00 46.88 106 THR A C 1
ATOM 869 O O . THR A 1 106 ? 14.185 1.357 -10.862 1.00 46.88 106 THR A O 1
ATOM 872 N N . SER A 1 107 ? 13.570 2.498 -12.692 1.00 39.66 107 SER A N 1
ATOM 873 C CA . SER A 1 107 ? 13.126 3.699 -11.982 1.00 39.66 107 SER A CA 1
ATOM 874 C C . SER A 1 107 ? 11.736 3.435 -11.408 1.00 39.66 107 SER A C 1
ATOM 876 O O . SER A 1 107 ? 10.799 3.214 -12.167 1.00 39.66 107 SER A O 1
ATOM 878 N N . ILE A 1 108 ? 11.613 3.427 -10.082 1.00 51.75 108 ILE A N 1
ATOM 879 C CA . ILE A 1 108 ? 10.349 3.267 -9.357 1.00 51.75 108 ILE A CA 1
ATOM 880 C C . ILE A 1 108 ? 10.260 4.408 -8.344 1.00 51.75 108 ILE A C 1
ATOM 882 O O . ILE A 1 108 ? 11.168 4.594 -7.533 1.00 51.75 108 ILE A O 1
ATOM 886 N N . PHE A 1 109 ? 9.184 5.189 -8.419 1.00 41.19 109 PHE A N 1
ATOM 887 C C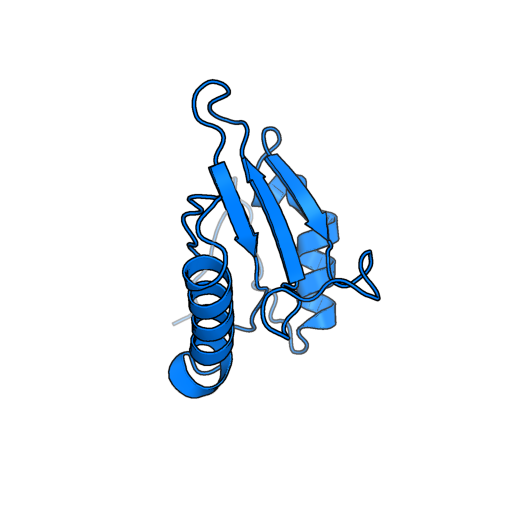A . PHE A 1 109 ? 8.833 6.185 -7.413 1.00 41.19 109 PHE A CA 1
ATOM 888 C C . PHE A 1 109 ? 7.989 5.495 -6.337 1.00 41.19 109 PHE A C 1
ATOM 890 O O . PHE A 1 109 ? 6.891 5.030 -6.613 1.00 41.19 109 PHE A O 1
ATOM 897 N N . GLY A 1 110 ? 8.511 5.407 -5.114 1.00 39.16 110 GLY A N 1
ATOM 898 C CA . GLY A 1 110 ? 7.740 4.960 -3.955 1.00 39.16 110 GLY A CA 1
ATOM 899 C C . GLY A 1 110 ? 7.066 6.147 -3.274 1.00 39.16 110 GLY A C 1
ATOM 900 O O . GLY A 1 110 ? 7.745 7.110 -2.911 1.00 39.16 110 GLY A O 1
ATOM 901 N N . LEU A 1 111 ? 5.751 6.076 -3.082 1.00 36.81 111 LEU A N 1
ATOM 902 C CA . LEU A 1 111 ? 5.038 6.905 -2.117 1.00 36.81 111 LEU A CA 1
ATOM 903 C C . LEU A 1 111 ? 3.880 6.103 -1.511 1.00 36.81 111 LEU A C 1
ATOM 905 O O . LEU A 1 111 ? 3.282 5.277 -2.195 1.00 36.81 111 LEU A O 1
ATOM 909 N N . ILE A 1 112 ? 3.687 6.353 -0.215 1.00 40.91 112 ILE A N 1
ATOM 910 C CA . ILE A 1 112 ? 2.766 5.733 0.750 1.00 40.91 112 ILE A CA 1
ATOM 911 C C . ILE A 1 112 ? 1.310 5.893 0.307 1.00 40.91 112 ILE A C 1
ATOM 913 O O . ILE A 1 112 ? 0.971 7.026 -0.112 1.00 40.91 112 ILE A O 1
#

Foldseek 3Di:
DDDWDADPNHTDDDDADPDQVVQLVVCVVCVCVVQHVQKDKDQFVVPDPDDAQLNHTARIKMWHCPPVVDIAIEGDHRDGPPDDCPPPVVVVVVSNVVSCVVVVPDDHDYDD

Sequence (112 aa):
MTISIFLNGQNCQQVIYNKEDAFEKFVVDNAETIFGTNSIYVDMKHKIENSSLGGTIPDGVLINLADLENPEFYLVEVELQNHDFRSHIYPQIDKFFDFFRTYPKTSIFGLI

Radius of gyration: 16.18 Å; chains: 1; bounding box: 47×34×42 Å

pLDDT: mean 82.29, std 15.3, range [36.81, 96.44]